Protein AF-A0A952Y1T0-F1 (afdb_monomer_lite)

Secondary structure (DSSP, 8-state):
--SSHHHHHHHHHHHHHHTT----GGGHHHHHHHHHHHHHHHHHHHTS---TTPPPSSPP--

Radius of gyration: 15.99 Å; chains: 1; bounding box: 35×29×37 Å

Sequence (62 aa):
MPADPAALNAFIDTGAALSGFIVDPAYREGVKVHLNAVTNAAKLVLAVELEDDAEPAPVFRP

pLDDT: mean 93.73, std 3.99, range [77.06, 97.19]

Structure (mmCIF, N/CA/C/O backbone):
data_AF-A0A952Y1T0-F1
#
_entry.id   AF-A0A952Y1T0-F1
#
loop_
_atom_site.group_PDB
_atom_site.id
_atom_site.type_symbol
_atom_site.label_atom_id
_atom_site.label_alt_id
_atom_site.label_comp_id
_atom_site.label_asym_id
_atom_site.label_entity_id
_atom_site.label_seq_id
_atom_site.pdbx_PDB_ins_code
_atom_site.Cartn_x
_atom_site.Cartn_y
_atom_site.Cartn_z
_atom_site.occupancy
_atom_site.B_iso_or_equiv
_atom_site.auth_seq_id
_atom_site.auth_comp_id
_atom_site.auth_asym_id
_atom_site.auth_atom_id
_atom_site.pdbx_PDB_model_num
ATOM 1 N N . MET A 1 1 ? 1.484 -7.421 2.935 1.00 77.06 1 MET A N 1
ATOM 2 C CA . MET A 1 1 ? 0.607 -6.804 3.955 1.00 77.06 1 MET A CA 1
ATOM 3 C C . MET A 1 1 ? 0.729 -7.595 5.246 1.00 77.06 1 MET A C 1
ATOM 5 O O . MET A 1 1 ? 0.829 -8.817 5.139 1.00 77.06 1 MET A O 1
ATOM 9 N N . PRO A 1 2 ? 0.769 -6.945 6.422 1.00 79.38 2 PRO A N 1
ATOM 10 C CA . PRO A 1 2 ? 0.818 -7.656 7.696 1.00 79.38 2 PRO A CA 1
ATOM 11 C C . PRO A 1 2 ? -0.365 -8.623 7.823 1.00 79.38 2 PRO A C 1
ATOM 13 O O . PRO A 1 2 ? -1.501 -8.236 7.555 1.00 79.38 2 PRO A O 1
ATOM 16 N N . ALA A 1 3 ? -0.089 -9.877 8.186 1.00 79.25 3 ALA A N 1
ATOM 17 C CA . ALA A 1 3 ? -1.126 -10.887 8.418 1.00 79.25 3 ALA A CA 1
ATOM 18 C C . ALA A 1 3 ? -1.774 -10.741 9.806 1.00 79.25 3 ALA A C 1
ATOM 20 O O . ALA A 1 3 ? -2.924 -11.125 9.995 1.00 79.25 3 ALA A O 1
ATOM 21 N N . ASP A 1 4 ? -1.036 -10.172 10.762 1.00 90.38 4 ASP A N 1
ATOM 22 C CA . ASP A 1 4 ? -1.534 -9.858 12.096 1.00 90.38 4 ASP A CA 1
ATOM 23 C C . ASP A 1 4 ? -2.451 -8.614 12.064 1.00 90.38 4 ASP A C 1
ATOM 25 O O . ASP A 1 4 ? -2.031 -7.556 11.575 1.00 90.38 4 ASP A O 1
ATOM 29 N N . PRO A 1 5 ? -3.685 -8.696 12.599 1.00 88.38 5 PRO A N 1
ATOM 30 C CA . PRO A 1 5 ? -4.606 -7.565 12.649 1.00 88.38 5 PRO A CA 1
ATOM 31 C C . PRO A 1 5 ? -4.063 -6.332 13.381 1.00 88.38 5 PRO A C 1
ATOM 33 O O . PRO A 1 5 ? -4.351 -5.209 12.963 1.00 88.38 5 PRO A O 1
ATOM 36 N N . ALA A 1 6 ? -3.290 -6.505 14.460 1.00 90.81 6 ALA A N 1
ATOM 37 C CA . ALA A 1 6 ? -2.741 -5.371 15.204 1.00 90.81 6 ALA A CA 1
ATOM 38 C C . ALA A 1 6 ? -1.668 -4.644 14.380 1.00 90.81 6 ALA A C 1
ATOM 40 O O . ALA A 1 6 ? -1.730 -3.422 14.222 1.00 90.81 6 ALA A O 1
ATOM 41 N N . ALA A 1 7 ? -0.759 -5.397 13.762 1.00 92.75 7 ALA A N 1
ATOM 42 C CA . ALA A 1 7 ? 0.227 -4.865 12.831 1.00 92.75 7 ALA A CA 1
ATOM 43 C C . ALA A 1 7 ? -0.411 -4.179 11.609 1.00 92.75 7 ALA A C 1
ATOM 45 O O . ALA A 1 7 ? 0.087 -3.147 11.158 1.00 92.75 7 ALA A O 1
ATOM 46 N N . LEU A 1 8 ? -1.529 -4.697 11.083 1.00 92.19 8 LEU A N 1
ATOM 47 C CA . LEU A 1 8 ? -2.253 -4.057 9.978 1.00 92.19 8 LEU A CA 1
ATOM 48 C C . LEU A 1 8 ? -2.841 -2.699 10.386 1.00 92.19 8 LEU A C 1
ATOM 50 O O . LEU A 1 8 ? -2.744 -1.739 9.625 1.00 92.19 8 LEU A O 1
ATOM 54 N N . ASN A 1 9 ? -3.421 -2.594 11.584 1.00 93.00 9 ASN A N 1
ATOM 55 C CA . ASN A 1 9 ? -3.925 -1.312 12.081 1.00 93.00 9 ASN A CA 1
ATOM 56 C C . ASN A 1 9 ? -2.786 -0.298 12.263 1.00 93.00 9 ASN A C 1
ATOM 58 O O . ASN A 1 9 ? -2.897 0.821 11.773 1.00 93.00 9 ASN A O 1
ATOM 62 N N . ALA A 1 10 ? -1.666 -0.710 12.866 1.00 94.06 10 ALA A N 1
ATOM 63 C CA . ALA A 1 10 ? -0.497 0.153 13.036 1.00 94.06 10 ALA A CA 1
ATOM 64 C C . ALA A 1 10 ? 0.086 0.624 11.691 1.00 94.06 10 ALA A C 1
ATOM 66 O O . ALA A 1 10 ? 0.507 1.775 11.559 1.00 94.06 10 ALA A O 1
ATOM 67 N N . PHE A 1 11 ? 0.073 -0.245 10.676 1.00 94.69 11 PHE A N 1
ATOM 68 C CA . PHE A 1 11 ? 0.468 0.104 9.313 1.00 94.69 11 PHE A CA 1
ATOM 69 C C . PHE A 1 11 ? -0.450 1.175 8.711 1.00 94.69 11 PHE A C 1
ATOM 71 O O . PHE A 1 11 ? 0.043 2.145 8.140 1.00 94.69 11 PHE A O 1
ATOM 78 N N . ILE A 1 12 ? -1.770 1.030 8.868 1.00 95.19 12 ILE A N 1
ATOM 79 C CA . ILE A 1 12 ? -2.754 2.017 8.395 1.00 95.19 12 ILE A CA 1
ATOM 80 C C . ILE A 1 12 ? -2.561 3.359 9.105 1.00 95.19 12 ILE A C 1
ATOM 82 O O . ILE A 1 12 ? -2.503 4.388 8.438 1.00 95.19 12 ILE A O 1
ATOM 86 N N . ASP A 1 13 ? -2.430 3.349 10.433 1.00 94.62 13 ASP A N 1
ATOM 87 C CA . ASP A 1 13 ? -2.231 4.558 11.241 1.00 94.62 13 ASP A CA 1
ATOM 88 C C . ASP A 1 13 ? -0.958 5.305 10.826 1.00 94.62 13 ASP A C 1
ATOM 90 O O . ASP A 1 13 ? -0.980 6.511 10.572 1.00 94.62 13 ASP A O 1
ATOM 94 N N . THR A 1 14 ? 0.143 4.569 10.678 1.00 95.62 14 THR A N 1
ATOM 95 C CA . THR A 1 14 ? 1.432 5.135 10.271 1.00 95.62 14 THR A CA 1
ATOM 96 C C . THR A 1 14 ? 1.383 5.667 8.839 1.00 95.62 14 THR A C 1
ATOM 98 O O . THR A 1 14 ? 1.841 6.777 8.577 1.00 95.62 14 THR A O 1
ATOM 101 N N . GLY A 1 15 ? 0.801 4.906 7.908 1.00 95.06 15 GLY A N 1
ATOM 102 C CA . GLY A 1 15 ? 0.683 5.304 6.506 1.00 95.06 15 GLY A CA 1
ATOM 103 C C . GLY A 1 15 ? -0.180 6.552 6.316 1.00 95.06 15 GLY A C 1
ATOM 104 O O . GLY A 1 15 ? 0.184 7.437 5.541 1.00 95.06 15 GLY A O 1
ATOM 105 N N . ALA A 1 16 ? -1.284 6.655 7.059 1.00 95.75 16 ALA A N 1
ATOM 106 C CA . ALA A 1 16 ? -2.153 7.828 7.051 1.00 95.75 16 ALA A CA 1
ATOM 107 C C . ALA A 1 16 ? -1.424 9.073 7.581 1.00 95.75 16 ALA A C 1
ATOM 109 O O . ALA A 1 16 ? -1.409 10.108 6.912 1.00 95.75 16 ALA A O 1
ATOM 110 N N . ALA A 1 17 ? -0.732 8.945 8.720 1.00 96.00 17 ALA A N 1
ATOM 111 C CA . ALA A 1 17 ? 0.051 10.030 9.307 1.00 96.00 17 ALA A CA 1
ATOM 112 C C . ALA A 1 17 ? 1.170 10.521 8.371 1.00 96.00 17 ALA A C 1
ATOM 114 O O . ALA A 1 17 ? 1.309 11.726 8.166 1.00 96.00 17 ALA A O 1
ATOM 115 N N . LEU A 1 18 ? 1.923 9.603 7.750 1.00 97.19 18 LEU A N 1
ATOM 116 C CA . LEU A 1 18 ? 2.964 9.940 6.768 1.00 97.19 18 LEU A CA 1
ATOM 117 C C . LEU A 1 18 ? 2.403 10.641 5.526 1.00 97.19 18 LEU A C 1
ATOM 119 O O . LEU A 1 18 ? 3.074 11.482 4.935 1.00 97.19 18 LEU A O 1
ATOM 123 N N . SER A 1 19 ? 1.173 10.307 5.146 1.00 96.56 19 SER A N 1
ATOM 124 C CA . SER A 1 19 ? 0.484 10.896 3.995 1.00 96.56 19 SER A CA 1
ATOM 125 C C . SER A 1 19 ? -0.270 12.187 4.339 1.00 96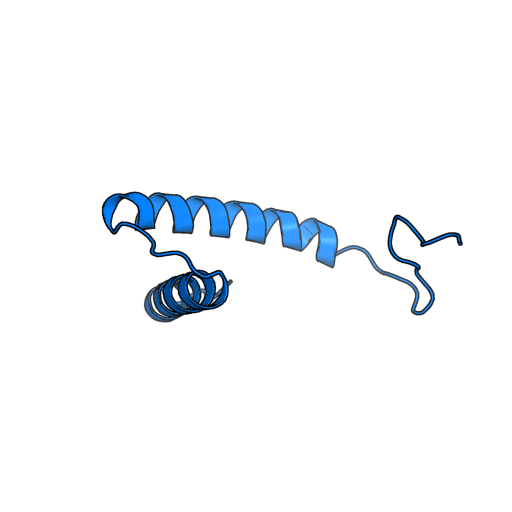.56 19 SER A C 1
ATOM 127 O O . SER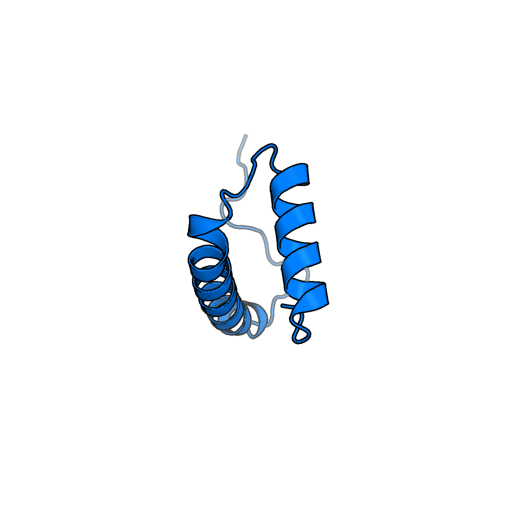 A 1 19 ? -0.893 12.783 3.462 1.00 96.56 19 SER A O 1
ATOM 129 N N . GLY A 1 20 ? -0.241 12.623 5.603 1.00 96.94 20 GLY A N 1
ATOM 130 C CA . GLY A 1 20 ? -0.872 13.861 6.053 1.00 96.94 20 GLY A CA 1
ATOM 131 C C . GLY A 1 20 ? -2.399 13.812 6.154 1.00 96.94 20 GLY A C 1
ATOM 132 O O . GLY A 1 20 ? -3.032 14.866 6.106 1.00 96.94 20 GLY A O 1
ATOM 133 N N . PHE A 1 21 ? -3.009 12.629 6.298 1.00 93.94 21 PHE A N 1
ATOM 134 C CA . PHE A 1 21 ? -4.458 12.500 6.492 1.00 93.94 21 PHE A CA 1
ATOM 135 C C . PHE A 1 21 ? -4.823 11.657 7.717 1.00 93.94 21 PHE A C 1
ATOM 137 O O . PHE A 1 21 ? -4.035 10.864 8.226 1.00 93.94 21 PHE A O 1
ATOM 144 N N . ILE A 1 22 ? -6.058 11.832 8.188 1.00 93.19 22 ILE A N 1
ATOM 145 C CA . ILE A 1 22 ? -6.641 11.061 9.288 1.00 93.19 22 ILE A CA 1
ATOM 146 C C . ILE A 1 22 ? -7.678 10.110 8.696 1.00 93.19 22 ILE A C 1
ATOM 148 O O . ILE A 1 22 ? -8.506 10.515 7.881 1.00 93.19 22 ILE A O 1
ATOM 152 N N . VAL A 1 23 ? -7.644 8.845 9.111 1.00 94.31 23 VAL A N 1
ATOM 153 C CA . VAL A 1 23 ? -8.680 7.872 8.753 1.00 94.31 23 VAL A CA 1
ATOM 154 C C . VAL A 1 23 ? -9.809 7.980 9.769 1.00 94.31 23 VAL A C 1
ATOM 156 O O . VAL A 1 23 ? -9.614 7.656 10.940 1.00 94.31 23 VAL A O 1
ATOM 159 N N . ASP A 1 24 ? -10.989 8.407 9.321 1.00 95.38 24 ASP A N 1
ATOM 160 C CA . ASP A 1 24 ? -12.202 8.314 10.136 1.00 95.38 24 ASP A CA 1
ATOM 161 C C . ASP A 1 24 ? -12.421 6.843 10.550 1.00 95.38 24 ASP A C 1
ATOM 163 O O . ASP A 1 24 ? -12.373 5.956 9.684 1.00 95.38 24 ASP A O 1
ATOM 167 N N . PRO A 1 25 ? -12.663 6.553 11.843 1.00 94.31 25 PRO A N 1
ATOM 168 C CA . PRO A 1 25 ? -12.940 5.200 12.313 1.00 94.31 25 PRO A CA 1
ATOM 169 C C . PRO A 1 25 ? -14.017 4.461 11.504 1.00 94.31 25 PRO A C 1
ATOM 171 O O . PRO A 1 25 ? -13.886 3.253 11.300 1.00 94.31 25 PRO A O 1
ATOM 174 N N . ALA A 1 26 ? -15.034 5.163 10.989 1.00 96.81 26 ALA A N 1
ATOM 175 C CA . ALA A 1 26 ? -16.100 4.580 10.175 1.00 96.81 26 ALA A CA 1
ATOM 176 C C . ALA A 1 26 ? -15.597 3.983 8.847 1.00 96.81 26 ALA A C 1
ATOM 178 O O . ALA A 1 26 ? -16.195 3.041 8.327 1.00 96.81 26 ALA A O 1
ATOM 179 N N . TYR A 1 27 ? -14.476 4.476 8.309 1.00 95.88 27 TYR A N 1
ATOM 180 C CA . TYR A 1 27 ? -13.894 3.989 7.053 1.00 95.88 27 TYR A CA 1
ATOM 181 C C . TYR A 1 27 ? -12.829 2.906 7.246 1.00 95.88 27 TYR A C 1
ATOM 183 O O . TYR A 1 27 ? -12.331 2.354 6.263 1.00 95.88 27 TYR A O 1
ATOM 191 N N . ARG A 1 28 ? -12.481 2.557 8.491 1.00 94.44 28 ARG A N 1
ATOM 192 C CA . ARG A 1 28 ? -11.358 1.654 8.792 1.00 94.44 28 ARG A CA 1
ATOM 193 C C . ARG A 1 28 ? -11.498 0.275 8.148 1.00 94.44 28 ARG A C 1
ATOM 195 O O . ARG A 1 28 ? -10.535 -0.221 7.568 1.00 94.44 28 ARG A O 1
ATOM 202 N N . GLU A 1 29 ? -12.682 -0.327 8.201 1.00 95.06 29 GLU A N 1
ATOM 203 C CA . GLU A 1 29 ? -12.906 -1.634 7.571 1.00 95.06 29 GLU A CA 1
ATOM 204 C C . GLU A 1 29 ? -12.843 -1.552 6.041 1.00 95.06 29 GLU A C 1
ATOM 206 O O . GLU A 1 29 ? -12.245 -2.417 5.403 1.00 95.06 29 GLU A O 1
ATOM 211 N N . GLY A 1 30 ? -13.347 -0.465 5.448 1.00 96.44 30 GLY A N 1
ATOM 212 C CA . GLY A 1 30 ? -13.211 -0.214 4.011 1.00 96.44 30 GLY A CA 1
ATOM 213 C C . GLY A 1 30 ? -11.745 -0.122 3.577 1.00 96.44 30 GLY A C 1
ATOM 214 O O . GLY A 1 30 ? -11.337 -0.776 2.618 1.00 96.44 30 GLY A O 1
ATOM 215 N N . VAL A 1 31 ? -10.921 0.614 4.331 1.00 95.81 31 VAL A N 1
ATOM 216 C CA . VAL A 1 31 ? -9.474 0.720 4.076 1.00 95.81 31 VAL A CA 1
ATOM 217 C C . VAL A 1 31 ? -8.803 -0.655 4.105 1.00 95.81 31 VAL A C 1
ATOM 219 O O . VAL A 1 31 ? -8.043 -0.977 3.193 1.00 95.81 31 VAL A O 1
ATOM 222 N N . LYS A 1 32 ? -9.110 -1.502 5.097 1.00 95.19 32 LYS A N 1
ATOM 223 C CA . LYS A 1 32 ? -8.557 -2.867 5.182 1.00 95.19 32 LYS A CA 1
ATOM 224 C C . LYS A 1 32 ? -8.929 -3.717 3.968 1.00 95.19 32 LYS A C 1
ATOM 226 O O . LYS A 1 32 ? -8.061 -4.386 3.406 1.00 95.19 32 LYS A O 1
ATOM 231 N N . VAL A 1 33 ? -10.195 -3.676 3.546 1.00 95.69 33 VAL A N 1
ATOM 232 C CA . VAL A 1 33 ? -10.680 -4.421 2.372 1.00 95.69 33 VAL A CA 1
ATOM 233 C C . VAL A 1 33 ? -9.919 -4.004 1.113 1.00 95.69 33 VAL A C 1
ATOM 235 O O . VAL A 1 33 ? -9.416 -4.862 0.384 1.00 95.69 33 VAL A O 1
ATOM 238 N N . HIS A 1 34 ? -9.768 -2.700 0.880 1.00 96.12 34 HIS A N 1
ATOM 239 C CA . HIS A 1 34 ? -9.065 -2.200 -0.300 1.00 96.12 34 HIS A CA 1
ATOM 240 C C . HIS A 1 34 ? -7.557 -2.465 -0.252 1.00 96.12 34 HIS A C 1
ATOM 242 O O . HIS A 1 34 ? -6.986 -2.878 -1.262 1.00 96.12 34 HIS A O 1
ATOM 248 N N . LEU A 1 35 ? -6.912 -2.329 0.911 1.00 94.69 35 LEU A N 1
ATOM 249 C CA . LEU A 1 35 ? -5.500 -2.692 1.076 1.00 94.69 35 LEU A CA 1
ATOM 250 C C . LEU A 1 35 ? -5.257 -4.176 0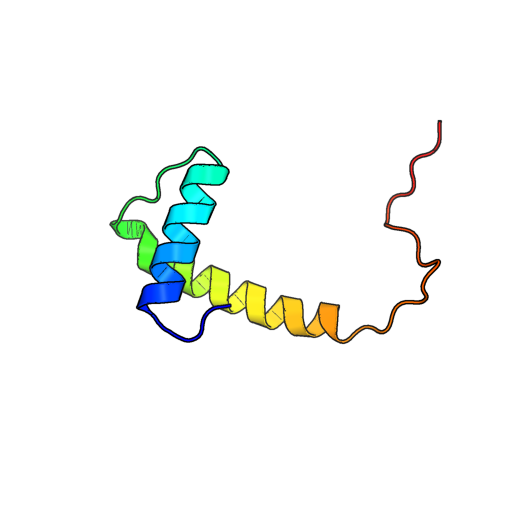.792 1.00 94.69 35 LEU A C 1
ATOM 252 O O . LEU A 1 35 ? -4.274 -4.521 0.131 1.00 94.69 35 LEU A O 1
ATOM 256 N N . ASN A 1 36 ? -6.161 -5.057 1.225 1.00 93.38 36 ASN A N 1
ATOM 257 C CA . ASN A 1 36 ? -6.068 -6.481 0.918 1.00 93.38 36 ASN A CA 1
ATOM 258 C C . ASN A 1 36 ? -6.197 -6.751 -0.589 1.00 93.38 36 ASN A C 1
ATOM 260 O O . ASN A 1 36 ? -5.399 -7.497 -1.158 1.00 93.38 36 ASN A O 1
ATOM 264 N N . ALA A 1 37 ? -7.168 -6.115 -1.250 1.00 95.12 37 ALA A N 1
ATOM 265 C CA . ALA A 1 37 ? -7.372 -6.256 -2.690 1.00 95.12 37 ALA A CA 1
ATOM 266 C C . ALA A 1 37 ? -6.137 -5.804 -3.489 1.00 95.12 37 ALA A C 1
ATOM 268 O O . ALA A 1 37 ? -5.630 -6.558 -4.321 1.00 95.12 37 ALA A O 1
ATOM 269 N N . VAL A 1 38 ? -5.596 -4.620 -3.181 1.00 96.00 38 VAL A N 1
ATOM 270 C CA . VAL A 1 38 ? -4.396 -4.087 -3.846 1.00 96.00 38 VAL A CA 1
ATOM 271 C C . VAL A 1 38 ? -3.168 -4.942 -3.541 1.00 96.00 38 VAL A C 1
ATOM 273 O O . VAL A 1 38 ? -2.374 -5.201 -4.438 1.00 96.00 38 VAL A O 1
ATOM 276 N N . THR A 1 39 ? -3.030 -5.466 -2.319 1.00 94.56 39 THR A N 1
ATOM 277 C CA . THR A 1 39 ? -1.934 -6.389 -1.978 1.00 94.56 39 THR A CA 1
ATOM 278 C C . THR A 1 39 ? -1.980 -7.657 -2.826 1.00 94.56 39 THR A C 1
ATOM 280 O O . THR A 1 39 ? -0.937 -8.158 -3.240 1.00 94.56 39 THR A O 1
ATOM 283 N N . ASN A 1 40 ? -3.170 -8.194 -3.097 1.00 94.19 40 ASN A N 1
ATOM 284 C CA . ASN A 1 40 ? -3.301 -9.367 -3.957 1.00 94.19 40 ASN A CA 1
ATOM 285 C C . ASN A 1 40 ? -2.963 -9.048 -5.417 1.00 94.19 40 ASN A C 1
ATOM 287 O O . ASN A 1 40 ? -2.274 -9.842 -6.048 1.00 94.19 40 ASN A O 1
ATOM 291 N N . ALA A 1 41 ? -3.359 -7.879 -5.926 1.00 96.88 41 ALA A N 1
ATOM 292 C CA . ALA A 1 41 ? -2.946 -7.427 -7.254 1.00 96.88 41 ALA A CA 1
ATOM 293 C C . ALA A 1 41 ? -1.424 -7.203 -7.340 1.00 96.88 41 ALA A C 1
ATOM 295 O O . ALA A 1 41 ? -0.794 -7.608 -8.313 1.00 96.88 41 ALA A O 1
ATOM 296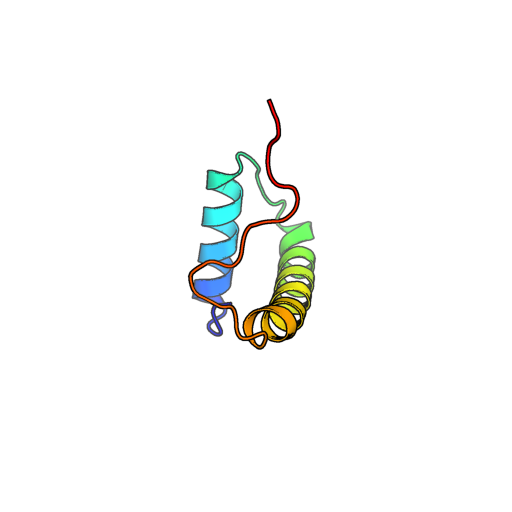 N N . ALA A 1 42 ? -0.808 -6.644 -6.295 1.00 96.50 42 ALA A N 1
ATOM 297 C CA . ALA A 1 42 ? 0.634 -6.416 -6.235 1.00 96.50 42 ALA A CA 1
ATOM 298 C C . ALA A 1 42 ? 1.446 -7.716 -6.356 1.00 96.50 42 ALA A C 1
ATOM 300 O O . ALA A 1 42 ? 2.525 -7.698 -6.936 1.00 96.50 42 ALA A O 1
ATOM 301 N N . LYS A 1 43 ? 0.923 -8.858 -5.883 1.00 96.00 43 LYS A N 1
ATOM 302 C CA . LYS A 1 43 ? 1.577 -10.167 -6.069 1.00 96.00 43 LYS A CA 1
ATOM 303 C C . LYS A 1 43 ? 1.725 -10.545 -7.543 1.00 96.00 43 LYS A C 1
ATOM 305 O O . LYS A 1 43 ? 2.695 -11.206 -7.884 1.00 96.00 43 LYS A O 1
ATOM 310 N N . LEU A 1 44 ? 0.788 -10.134 -8.402 1.00 97.06 44 LEU A N 1
ATOM 311 C CA . LEU A 1 44 ? 0.876 -10.379 -9.844 1.00 97.06 44 LEU A CA 1
ATOM 312 C C . LEU A 1 44 ? 2.010 -9.564 -10.469 1.00 97.06 44 LEU A C 1
ATOM 314 O O . LEU A 1 44 ? 2.729 -10.070 -11.318 1.00 97.06 44 LEU A O 1
ATOM 318 N N . VAL A 1 45 ? 2.190 -8.322 -10.014 1.00 95.62 45 VAL A N 1
ATOM 319 C CA . VAL A 1 45 ? 3.268 -7.439 -10.482 1.00 95.62 45 VAL A CA 1
ATOM 320 C C . VAL A 1 45 ? 4.628 -7.913 -9.972 1.00 95.62 45 VAL A C 1
ATOM 322 O O . VAL A 1 45 ? 5.569 -8.004 -10.746 1.00 95.62 45 VAL A O 1
ATOM 325 N N . LEU A 1 46 ? 4.729 -8.276 -8.691 1.00 95.81 46 LEU A N 1
ATOM 326 C CA . LEU A 1 46 ? 5.968 -8.776 -8.080 1.00 95.81 46 LEU A CA 1
ATOM 327 C C . LEU A 1 46 ? 6.422 -10.135 -8.632 1.00 95.81 46 LEU A C 1
ATOM 329 O O . LEU A 1 46 ? 7.560 -10.526 -8.400 1.00 95.81 46 LEU A O 1
ATOM 333 N N . ALA A 1 47 ? 5.540 -10.864 -9.317 1.00 96.69 47 ALA A N 1
ATOM 334 C CA . ALA A 1 47 ? 5.883 -12.113 -9.988 1.00 96.69 47 ALA A CA 1
ATOM 335 C C . ALA A 1 47 ? 6.559 -11.901 -11.355 1.00 96.69 47 ALA A C 1
ATOM 337 O O . ALA A 1 47 ? 7.001 -12.874 -11.961 1.00 96.69 47 ALA A O 1
ATOM 338 N N . VAL A 1 48 ? 6.616 -10.665 -11.859 1.00 95.69 48 VAL A N 1
ATOM 339 C CA . VAL A 1 48 ? 7.330 -10.333 -13.094 1.00 95.69 48 VAL A CA 1
ATOM 340 C C . VAL A 1 48 ? 8.825 -10.256 -12.791 1.00 95.69 48 VAL A C 1
ATOM 342 O O . VAL A 1 48 ? 9.249 -9.442 -1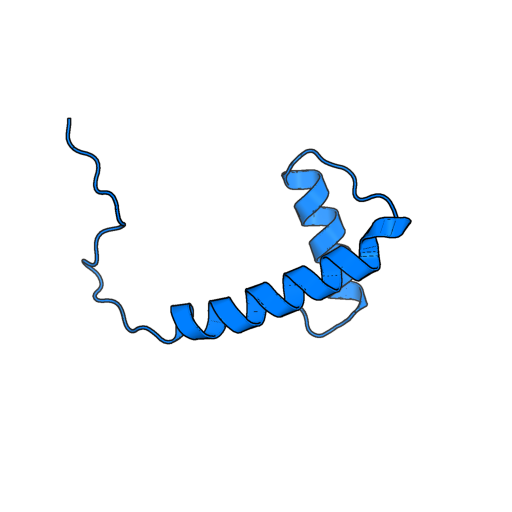1.972 1.00 95.69 48 VAL A O 1
ATOM 345 N N . GLU A 1 49 ? 9.622 -11.092 -13.455 1.00 95.75 49 GLU A N 1
ATOM 346 C CA . GLU A 1 49 ? 11.082 -10.973 -13.430 1.00 95.75 49 GLU A CA 1
ATOM 347 C C . GLU A 1 49 ? 11.501 -9.736 -14.233 1.00 95.75 49 GLU A C 1
ATOM 349 O O . GLU A 1 49 ? 11.041 -9.531 -15.358 1.00 95.75 49 GLU A O 1
ATOM 354 N N . LEU A 1 50 ? 12.347 -8.898 -13.634 1.00 94.44 50 LEU A N 1
ATOM 355 C CA . LEU A 1 50 ? 12.893 -7.697 -14.258 1.00 94.44 50 LEU A CA 1
ATOM 356 C C . LEU A 1 50 ? 14.406 -7.843 -14.386 1.00 94.44 50 LEU A C 1
ATOM 358 O O . LEU A 1 50 ? 15.066 -8.325 -13.466 1.00 94.44 50 LEU A O 1
ATOM 362 N N . GLU A 1 51 ? 14.929 -7.413 -15.528 1.00 96.38 51 GLU A N 1
ATOM 363 C CA . GLU A 1 51 ? 16.363 -7.232 -15.735 1.00 96.38 51 GLU A CA 1
ATOM 364 C C . GLU A 1 51 ? 16.856 -6.046 -14.886 1.00 96.38 51 GLU A C 1
ATOM 366 O O . GLU A 1 51 ? 16.093 -5.120 -14.594 1.00 96.38 51 GLU A O 1
ATOM 371 N N . ASP A 1 52 ? 18.128 -6.061 -14.479 1.00 94.88 52 ASP A N 1
ATOM 372 C CA . ASP A 1 52 ? 18.705 -5.007 -13.628 1.00 94.88 52 ASP A CA 1
ATOM 373 C C . ASP A 1 52 ? 18.698 -3.623 -14.307 1.00 94.88 52 ASP A C 1
ATOM 375 O O . ASP A 1 52 ? 18.696 -2.593 -13.631 1.00 94.88 52 ASP A O 1
ATOM 379 N N . ASP A 1 53 ? 18.696 -3.592 -1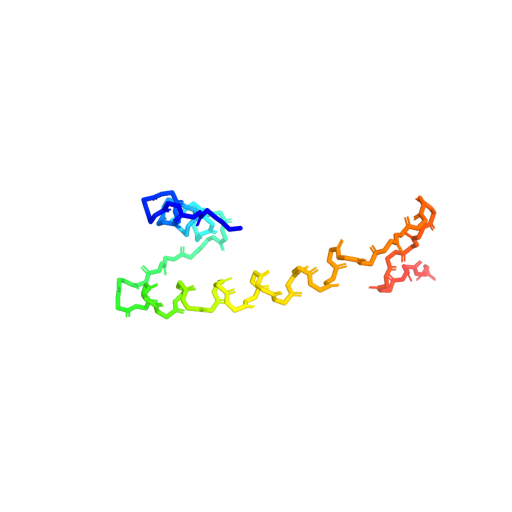5.641 1.00 94.81 53 ASP A N 1
ATOM 380 C CA . ASP A 1 53 ? 18.650 -2.392 -16.477 1.00 94.81 53 ASP A CA 1
ATOM 381 C C . ASP A 1 53 ? 17.233 -2.032 -16.955 1.00 94.81 53 ASP A C 1
ATOM 383 O O . ASP A 1 53 ? 17.071 -1.119 -17.767 1.00 94.81 53 ASP A O 1
ATOM 387 N N . ALA A 1 54 ? 16.191 -2.686 -16.427 1.00 94.88 54 ALA A N 1
ATOM 388 C CA . ALA A 1 54 ? 14.808 -2.345 -16.739 1.00 94.88 54 ALA A CA 1
ATOM 389 C C . ALA A 1 54 ? 14.480 -0.894 -16.332 1.00 94.88 54 ALA A C 1
ATOM 391 O O . ALA A 1 54 ? 14.465 -0.530 -15.153 1.00 94.88 54 ALA A O 1
ATOM 392 N N . GLU A 1 55 ? 14.166 -0.053 -17.321 1.00 92.75 55 GLU A N 1
ATOM 393 C CA . GLU A 1 55 ? 13.837 1.356 -17.096 1.00 92.75 55 GLU A CA 1
ATOM 394 C C . GLU A 1 55 ? 12.361 1.563 -16.683 1.00 92.75 55 GLU A C 1
ATOM 396 O O . GLU A 1 55 ? 11.458 0.893 -17.199 1.00 92.75 55 GLU A O 1
ATOM 401 N N . PRO A 1 56 ? 12.062 2.528 -15.788 1.00 93.25 56 PRO A N 1
ATOM 402 C CA . PRO A 1 56 ? 10.690 2.854 -15.414 1.00 93.25 56 PRO A CA 1
ATOM 403 C C . PRO A 1 56 ? 9.947 3.572 -16.549 1.00 93.25 56 PRO A C 1
ATOM 405 O O . PRO A 1 56 ? 10.488 4.447 -17.223 1.00 93.25 56 PRO A O 1
ATOM 408 N N . ALA A 1 57 ? 8.658 3.267 -16.710 1.00 92.19 57 ALA A N 1
ATOM 409 C CA . ALA A 1 57 ? 7.790 3.984 -17.639 1.00 92.19 57 ALA A CA 1
ATOM 410 C C . ALA A 1 57 ? 7.013 5.119 -16.928 1.00 92.19 57 ALA A C 1
ATOM 412 O O . ALA A 1 57 ? 6.340 4.848 -15.931 1.00 92.19 57 ALA A O 1
ATOM 413 N N . PRO A 1 58 ? 7.008 6.363 -17.449 1.00 93.06 58 PRO A N 1
ATOM 414 C CA . PRO A 1 58 ? 7.795 6.852 -18.580 1.00 93.06 58 PRO A CA 1
ATOM 415 C C . PRO A 1 58 ? 9.233 7.225 -18.183 1.00 93.06 58 PRO A C 1
ATOM 417 O O . PRO A 1 58 ? 9.492 7.664 -17.063 1.00 93.06 58 PRO A O 1
ATOM 420 N N . VAL A 1 59 ? 10.138 7.160 -19.159 1.00 94.06 59 VAL A N 1
ATOM 421 C CA . VAL A 1 59 ? 11.508 7.674 -19.038 1.00 94.06 59 VAL A CA 1
ATOM 422 C C . VAL A 1 59 ? 11.507 9.165 -19.361 1.00 94.06 59 VAL A C 1
ATOM 424 O O . VAL A 1 59 ? 10.993 9.577 -20.407 1.00 94.06 59 VAL A O 1
ATOM 427 N N . PHE A 1 60 ? 12.069 9.983 -18.469 1.00 93.06 60 PHE A N 1
ATOM 428 C CA . PHE A 1 60 ? 12.205 11.422 -18.695 1.00 93.06 60 PHE A CA 1
ATOM 429 C C . PHE A 1 60 ? 13.045 11.701 -19.949 1.00 93.06 60 PHE A C 1
ATOM 431 O O . PHE A 1 60 ? 14.121 11.131 -20.129 1.00 93.06 60 PHE A O 1
ATOM 438 N N . ARG A 1 61 ? 12.562 12.611 -20.799 1.00 89.19 61 ARG A N 1
ATOM 439 C CA . ARG A 1 61 ? 13.302 13.150 -21.944 1.00 89.19 61 ARG A CA 1
ATOM 440 C C . ARG A 1 61 ? 13.354 14.676 -21.795 1.00 89.19 61 ARG A C 1
ATOM 442 O O . ARG A 1 61 ? 12.281 15.255 -21.614 1.00 89.19 61 ARG A O 1
ATOM 449 N N . PRO A 1 62 ? 14.551 15.288 -21.794 1.00 86.94 62 PRO A N 1
ATOM 450 C CA . PRO A 1 62 ? 14.721 16.729 -21.614 1.00 86.94 62 PRO A CA 1
ATOM 451 C C . PRO A 1 62 ? 14.149 17.555 -22.769 1.00 86.94 62 PRO A C 1
ATOM 453 O O . PRO A 1 62 ? 14.041 17.018 -23.897 1.00 86.94 62 PRO A O 1
#

Foldseek 3Di:
DDPDPVVVVVVVCVVQVVVPHDDDPVCVVVVVVVVVVVVVVVVVVVPDDDDPPDDDPPDDDD